Protein AF-W6YPH0-F1 (afdb_monomer_lite)

Radius of gyration: 10.93 Å; chains: 1; bounding box: 25×17×33 Å

Sequence (58 aa):
AIPRWNASGGCLTNWSGRCNAACKAEAAGHRCKGSISSSIDGAGCGLFKSNCNCSCEI

Organism: NCBI:txid930090

Secondary structure (DSSP, 8-state):
---EEEEEE--STTHHHHHHHHHHHHHTTTT--SEEEEEEESSS--SS-EEEEEEEE-

Structure (mmCIF, N/CA/C/O backbone):
data_AF-W6YPH0-F1
#
_entry.id   AF-W6YPH0-F1
#
loop_
_atom_site.group_PDB
_atom_site.id
_atom_site.type_symbol
_atom_site.label_atom_id
_atom_site.label_alt_id
_atom_site.label_comp_id
_atom_site.label_asym_id
_atom_site.label_entity_id
_atom_site.label_seq_id
_atom_site.pdbx_PDB_ins_code
_atom_site.Cartn_x
_atom_site.Cartn_y
_atom_site.Cartn_z
_atom_site.occupancy
_atom_site.B_iso_or_equiv
_atom_site.auth_seq_id
_atom_site.auth_comp_id
_atom_site.auth_asym_id
_atom_site.auth_atom_id
_atom_site.pdbx_PDB_model_num
ATOM 1 N N . ALA A 1 1 ? -2.091 -8.928 16.596 1.00 56.62 1 ALA A N 1
ATOM 2 C CA . ALA A 1 1 ? -1.347 -9.209 15.351 1.00 56.62 1 ALA A CA 1
ATOM 3 C C . ALA A 1 1 ? -1.318 -7.932 14.527 1.00 56.62 1 ALA A C 1
ATOM 5 O O . ALA A 1 1 ? -2.359 -7.298 14.432 1.00 56.62 1 ALA A O 1
ATOM 6 N N . ILE A 1 2 ? -0.158 -7.544 13.996 1.00 66.62 2 ILE A N 1
ATOM 7 C CA . ILE A 1 2 ? -0.024 -6.402 13.077 1.00 66.62 2 ILE A CA 1
ATOM 8 C C . ILE A 1 2 ? -0.680 -6.828 11.756 1.00 66.62 2 ILE A C 1
ATOM 10 O O . ILE A 1 2 ? -0.208 -7.805 11.165 1.00 66.62 2 ILE A O 1
ATOM 14 N N . PRO A 1 3 ? -1.773 -6.184 11.304 1.00 76.12 3 PRO A N 1
ATOM 15 C CA . PRO A 1 3 ? -2.342 -6.461 9.993 1.00 76.12 3 PRO A CA 1
ATOM 16 C C . PRO A 1 3 ? -1.280 -6.193 8.926 1.00 76.12 3 PRO A C 1
ATOM 18 O O . PRO A 1 3 ? -0.721 -5.097 8.870 1.00 76.12 3 PRO A O 1
ATOM 21 N N . ARG A 1 4 ? 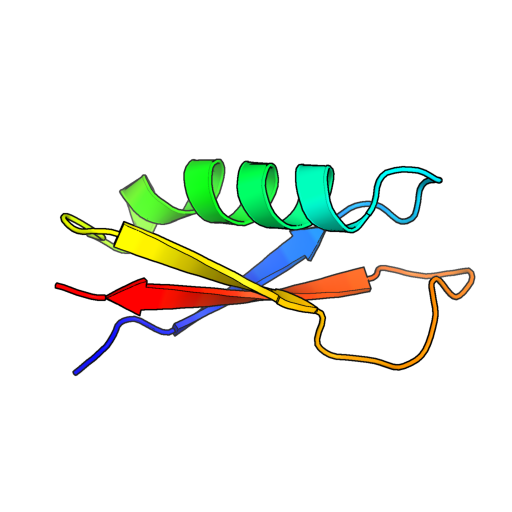-0.989 -7.205 8.108 1.00 82.81 4 ARG A N 1
ATOM 22 C CA . ARG A 1 4 ? -0.046 -7.127 6.991 1.00 82.81 4 ARG A CA 1
ATOM 23 C C . ARG A 1 4 ? -0.767 -7.494 5.708 1.00 82.81 4 ARG A C 1
ATOM 25 O O . ARG A 1 4 ? -1.500 -8.481 5.691 1.00 82.81 4 ARG A O 1
ATOM 32 N N . TRP A 1 5 ? -0.580 -6.705 4.661 1.00 82.88 5 TRP A N 1
ATOM 33 C CA . TRP A 1 5 ? -1.194 -6.953 3.360 1.00 82.88 5 TRP A CA 1
ATOM 34 C C . TRP A 1 5 ? -0.300 -6.458 2.230 1.00 82.88 5 TRP A C 1
ATOM 36 O O . TRP A 1 5 ? 0.561 -5.602 2.425 1.00 82.88 5 TRP A O 1
ATOM 46 N N . ASN A 1 6 ? -0.516 -6.994 1.032 1.00 79.69 6 ASN A N 1
ATOM 47 C CA . ASN A 1 6 ? 0.200 -6.566 -0.159 1.00 79.69 6 ASN A CA 1
ATOM 48 C C . ASN A 1 6 ? -0.682 -5.634 -0.988 1.00 79.69 6 ASN A C 1
ATOM 50 O O . ASN A 1 6 ? -1.761 -6.026 -1.425 1.00 79.69 6 ASN A O 1
ATOM 54 N N . ALA A 1 7 ? -0.203 -4.419 -1.245 1.00 74.62 7 ALA A N 1
ATOM 55 C CA . ALA A 1 7 ? -0.843 -3.488 -2.163 1.00 74.62 7 ALA A CA 1
ATOM 56 C C . ALA A 1 7 ? -0.092 -3.445 -3.500 1.00 74.62 7 ALA A C 1
ATOM 58 O O . ALA A 1 7 ? 1.134 -3.561 -3.558 1.00 74.62 7 ALA A O 1
ATOM 59 N N . SER A 1 8 ? -0.831 -3.258 -4.594 1.00 72.00 8 SER A N 1
ATOM 60 C CA . SER A 1 8 ? -0.235 -3.039 -5.916 1.00 72.00 8 SER A CA 1
ATOM 61 C C . SER A 1 8 ? 0.179 -1.571 -6.046 1.00 72.00 8 SER A C 1
ATOM 63 O O . SER A 1 8 ? -0.639 -0.719 -6.390 1.00 72.00 8 SER A O 1
ATOM 65 N N . GLY A 1 9 ? 1.444 -1.258 -5.768 1.00 64.81 9 GLY A N 1
ATOM 66 C CA . GLY A 1 9 ? 2.006 0.061 -6.054 1.00 64.81 9 GLY A CA 1
ATOM 67 C C . GLY A 1 9 ? 2.433 0.112 -7.508 1.00 64.81 9 GLY A C 1
ATOM 68 O O . GLY A 1 9 ? 3.249 -0.688 -7.950 1.00 64.81 9 GLY A O 1
ATOM 69 N N . GLY A 1 10 ? 1.868 1.024 -8.292 1.00 59.81 10 GLY A N 1
ATOM 70 C CA . GLY A 1 10 ? 2.306 1.201 -9.676 1.00 59.81 10 GLY A CA 1
ATOM 71 C C . GLY A 1 10 ? 3.806 1.513 -9.762 1.00 59.81 10 GLY A C 1
ATOM 72 O O . GLY A 1 10 ? 4.334 2.262 -8.939 1.00 59.81 10 GLY A O 1
ATOM 73 N N . CYS A 1 11 ? 4.463 0.965 -10.782 1.00 57.94 11 CYS A N 1
ATOM 74 C CA . CYS A 1 11 ? 5.880 1.167 -11.040 1.00 57.94 11 CYS A CA 1
ATOM 75 C C . CYS A 1 11 ? 6.111 2.495 -11.791 1.00 57.94 11 CYS A C 1
ATOM 77 O O . CYS A 1 11 ? 5.992 2.562 -13.011 1.00 57.94 11 CYS A O 1
ATOM 79 N N . LEU A 1 12 ? 6.366 3.579 -11.052 1.00 58.56 12 LEU A N 1
ATOM 80 C CA . LEU A 1 12 ? 6.712 4.910 -11.576 1.00 58.56 12 LEU A CA 1
ATOM 81 C C . LEU A 1 12 ? 7.794 5.548 -10.691 1.00 58.56 12 LEU A C 1
ATOM 83 O O . LEU A 1 12 ? 8.013 5.105 -9.566 1.00 58.56 12 LEU A O 1
ATOM 87 N N . THR A 1 13 ? 8.418 6.630 -11.166 1.00 59.16 13 THR A N 1
ATOM 88 C CA . THR A 1 13 ? 9.550 7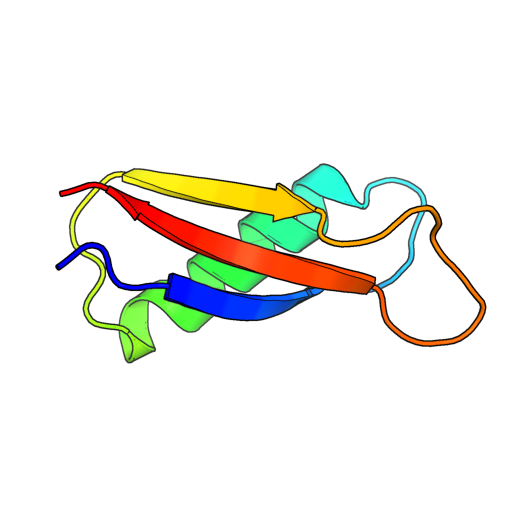.353 -10.541 1.00 59.16 13 THR A CA 1
ATOM 89 C C . THR A 1 13 ? 9.358 7.709 -9.059 1.00 59.16 13 THR A C 1
ATOM 91 O O . THR A 1 13 ? 10.335 7.908 -8.348 1.00 59.16 13 THR A O 1
ATOM 94 N N . ASN A 1 14 ? 8.113 7.763 -8.566 1.00 68.19 14 ASN A N 1
ATOM 95 C CA . ASN A 1 14 ? 7.784 8.004 -7.158 1.00 68.19 14 ASN A CA 1
ATOM 96 C C . ASN A 1 14 ? 7.135 6.774 -6.489 1.00 68.19 14 ASN A C 1
ATOM 98 O O . ASN A 1 14 ? 6.006 6.820 -5.988 1.00 68.19 14 ASN A O 1
ATOM 102 N N . TRP A 1 15 ? 7.848 5.648 -6.534 1.00 70.06 15 TRP A N 1
ATOM 103 C CA . TRP A 1 15 ? 7.391 4.345 -6.046 1.00 70.06 15 TRP A CA 1
ATOM 104 C C . TRP A 1 15 ? 7.032 4.363 -4.555 1.00 70.06 15 TRP A C 1
ATOM 106 O O . TRP A 1 15 ? 5.931 3.956 -4.186 1.00 70.06 15 TRP A O 1
ATOM 116 N N . SER A 1 16 ? 7.909 4.898 -3.702 1.00 70.12 16 SER A N 1
ATOM 117 C CA . SER A 1 16 ? 7.694 4.913 -2.247 1.00 70.12 16 SER A CA 1
ATOM 118 C C . SER A 1 16 ? 6.412 5.671 -1.859 1.00 70.12 16 SER A C 1
ATOM 120 O O . SER A 1 16 ? 5.592 5.178 -1.082 1.00 70.12 16 SER A O 1
ATOM 122 N N . GLY A 1 17 ? 6.154 6.817 -2.505 1.00 73.69 17 GLY A N 1
ATOM 123 C CA . GLY A 1 17 ? 4.916 7.580 -2.319 1.00 73.69 17 GLY A CA 1
ATOM 124 C C . GLY A 1 17 ? 3.663 6.832 -2.789 1.00 73.69 17 GLY A C 1
ATOM 125 O O . GLY A 1 17 ? 2.635 6.871 -2.111 1.00 73.69 17 GLY A O 1
ATOM 126 N N . ARG A 1 18 ? 3.740 6.103 -3.912 1.00 78.25 18 ARG A N 1
ATOM 127 C CA . ARG A 1 18 ? 2.620 5.291 -4.419 1.00 78.25 18 ARG A CA 1
ATOM 128 C C . ARG A 1 18 ? 2.349 4.053 -3.575 1.00 78.25 18 ARG A C 1
ATOM 130 O O . ARG A 1 18 ? 1.181 3.738 -3.375 1.00 78.25 18 ARG A O 1
ATOM 137 N N . CYS A 1 19 ? 3.379 3.387 -3.055 1.00 79.38 19 CYS A N 1
ATOM 138 C CA . CYS A 1 19 ? 3.189 2.292 -2.106 1.00 79.38 19 CYS A CA 1
ATOM 139 C C . CYS A 1 19 ?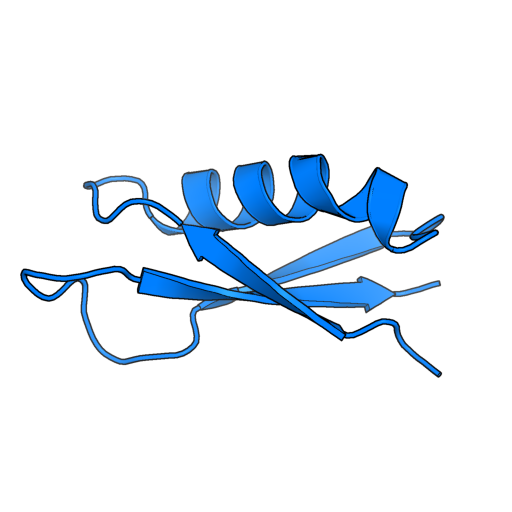 2.468 2.776 -0.855 1.00 79.38 19 CYS A C 1
ATOM 141 O O . CYS A 1 19 ? 1.468 2.181 -0.468 1.00 79.38 19 CYS A O 1
ATOM 143 N N . ASN A 1 20 ? 2.910 3.890 -0.273 1.00 79.94 20 ASN A N 1
ATOM 144 C CA . ASN A 1 20 ? 2.250 4.458 0.896 1.00 79.94 20 ASN A CA 1
ATOM 145 C C . ASN A 1 20 ? 0.789 4.839 0.602 1.00 79.94 20 ASN A C 1
ATOM 147 O O . ASN A 1 20 ? -0.101 4.551 1.397 1.00 79.94 20 ASN A O 1
ATOM 151 N N . ALA A 1 21 ? 0.518 5.435 -0.563 1.00 81.69 21 ALA A N 1
ATOM 152 C CA . ALA A 1 21 ? -0.842 5.766 -0.985 1.00 81.69 21 ALA A CA 1
ATOM 153 C C . ALA A 1 21 ? -1.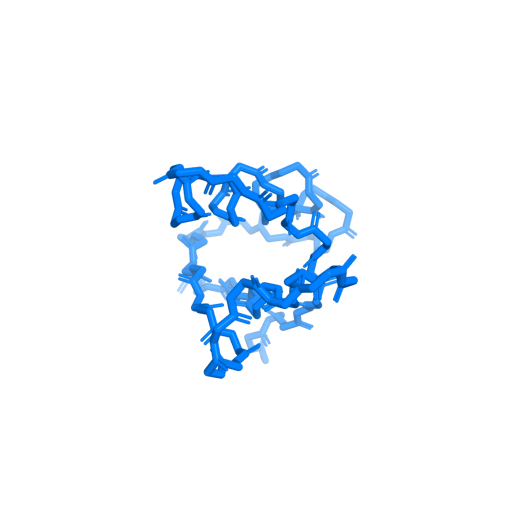722 4.518 -1.175 1.00 81.69 21 ALA A C 1
ATOM 155 O O . ALA A 1 21 ? -2.857 4.502 -0.708 1.00 81.69 21 ALA A O 1
ATOM 156 N N . ALA A 1 22 ? -1.198 3.463 -1.805 1.00 83.31 22 ALA A N 1
ATOM 157 C CA . ALA A 1 22 ? -1.912 2.203 -1.994 1.00 83.31 22 ALA A CA 1
ATOM 158 C C . ALA A 1 22 ? -2.176 1.500 -0.652 1.00 83.31 22 ALA A C 1
ATOM 160 O O . ALA A 1 22 ? -3.290 1.054 -0.395 1.00 83.31 22 ALA A O 1
ATOM 161 N N . CYS A 1 23 ? -1.192 1.485 0.251 1.00 82.94 23 CYS A N 1
ATOM 162 C CA . CYS A 1 23 ? -1.381 0.987 1.609 1.00 82.94 23 CYS A CA 1
ATOM 163 C C . CYS A 1 23 ? -2.464 1.779 2.350 1.00 82.94 23 CYS A C 1
ATOM 165 O O . CYS A 1 23 ? -3.339 1.178 2.960 1.00 82.94 23 CYS A O 1
ATOM 167 N N . LYS A 1 24 ? -2.463 3.114 2.260 1.00 83.12 24 LYS A N 1
ATOM 168 C CA . LYS A 1 24 ? -3.505 3.963 2.861 1.00 83.12 24 LYS A CA 1
ATOM 169 C C . LYS A 1 24 ? -4.894 3.737 2.270 1.00 83.12 24 LYS A C 1
ATOM 171 O O . LYS A 1 24 ? -5.859 3.768 3.025 1.00 83.12 24 LYS A O 1
ATOM 176 N N . ALA A 1 25 ? -4.998 3.497 0.966 1.00 83.94 25 ALA A N 1
ATOM 177 C CA . ALA A 1 25 ? -6.273 3.199 0.315 1.00 83.94 25 ALA A CA 1
ATOM 178 C C . ALA A 1 25 ? -6.874 1.876 0.823 1.00 83.94 25 ALA A C 1
ATOM 180 O O . ALA A 1 25 ? -8.047 1.825 1.183 1.00 83.94 25 ALA A O 1
ATOM 181 N N . GLU A 1 26 ? -6.049 0.834 0.941 1.00 83.12 26 GLU A N 1
ATOM 182 C CA . GLU A 1 26 ? -6.482 -0.501 1.378 1.00 83.12 26 GLU A CA 1
ATOM 183 C C . GLU A 1 26 ? -6.627 -0.615 2.910 1.00 83.12 26 GLU A C 1
ATOM 185 O O . GLU A 1 26 ? -7.332 -1.487 3.421 1.00 83.12 26 GLU A O 1
ATOM 190 N N . ALA A 1 27 ? -5.998 0.283 3.676 1.00 82.31 27 ALA A N 1
ATOM 191 C CA . ALA A 1 27 ? -5.987 0.258 5.141 1.00 82.31 27 ALA A CA 1
ATOM 192 C C . ALA A 1 27 ? -7.388 0.250 5.773 1.00 82.31 27 ALA A C 1
ATOM 194 O O . ALA A 1 27 ? -7.597 -0.404 6.801 1.00 82.31 27 ALA A O 1
ATOM 195 N N . ALA A 1 28 ? -8.351 0.932 5.146 1.00 78.81 28 ALA A N 1
ATOM 196 C CA . ALA A 1 28 ? -9.744 0.937 5.583 1.00 78.81 28 ALA A CA 1
ATOM 197 C C . ALA A 1 28 ? -10.379 -0.466 5.500 1.00 78.81 28 ALA A C 1
ATOM 199 O O . ALA A 1 28 ? -11.097 -0.871 6.415 1.00 78.81 28 ALA A O 1
ATOM 200 N N . GLY A 1 29 ? -10.057 -1.238 4.456 1.00 81.19 29 GLY A N 1
ATOM 201 C CA . GLY A 1 29 ? -10.504 -2.625 4.290 1.00 81.19 29 GLY A CA 1
ATOM 202 C C . GLY A 1 29 ? -9.848 -3.594 5.279 1.00 81.19 29 GLY A C 1
ATOM 203 O O . GLY A 1 29 ? -10.465 -4.572 5.695 1.00 81.19 29 GLY A O 1
ATOM 204 N N . HIS A 1 30 ? -8.633 -3.282 5.737 1.00 79.94 30 HIS A N 1
ATOM 205 C CA . HIS A 1 30 ? -7.862 -4.108 6.673 1.00 79.94 30 HIS A CA 1
ATOM 206 C C . HIS A 1 30 ? -8.028 -3.723 8.154 1.00 79.94 30 HIS A C 1
ATOM 208 O O . HIS A 1 30 ? -7.291 -4.225 9.005 1.00 79.94 30 HIS A O 1
ATOM 214 N N . ARG A 1 31 ? -9.006 -2.862 8.489 1.00 77.88 31 ARG A N 1
ATOM 215 C CA . ARG A 1 31 ? -9.268 -2.367 9.861 1.00 77.88 31 ARG A CA 1
ATOM 216 C C . ARG A 1 31 ? -8.029 -1.760 10.532 1.00 77.88 31 ARG A C 1
ATOM 218 O O . ARG A 1 31 ? -7.883 -1.829 11.754 1.00 77.88 31 ARG A O 1
ATOM 225 N N . CYS A 1 32 ? -7.145 -1.154 9.747 1.00 77.69 32 CYS A N 1
ATOM 226 C CA . CYS A 1 32 ? -5.990 -0.465 10.290 1.00 77.69 32 CYS A CA 1
ATOM 227 C C . CYS A 1 32 ? -6.423 0.843 10.963 1.00 77.69 32 CYS A C 1
ATOM 229 O O . CYS A 1 32 ? -7.030 1.696 10.318 1.00 77.69 32 CYS A O 1
ATOM 231 N N . LYS A 1 33 ? -6.132 0.994 12.260 1.00 72.44 33 LYS A N 1
ATOM 232 C CA . LYS A 1 33 ? -6.478 2.192 13.048 1.00 72.44 33 LYS A CA 1
ATOM 233 C C . LYS A 1 33 ? -5.273 3.021 13.503 1.00 72.44 33 LYS A C 1
ATOM 235 O O . LYS A 1 33 ? -5.486 4.093 14.059 1.00 72.44 33 LYS A O 1
ATOM 240 N N . GLY A 1 34 ? -4.054 2.531 13.293 1.00 74.94 34 GLY A N 1
ATOM 241 C CA . GLY A 1 34 ? -2.828 3.206 13.712 1.00 74.94 34 GLY A CA 1
ATOM 242 C C . GLY A 1 34 ? -1.966 3.655 12.534 1.00 74.94 34 GLY A C 1
ATOM 243 O O . GLY A 1 34 ? -2.469 3.969 11.451 1.00 74.94 34 GLY A O 1
ATOM 244 N N . SER A 1 35 ? -0.657 3.713 12.756 1.00 80.19 35 SER A N 1
ATOM 245 C CA . SER A 1 35 ? 0.311 4.1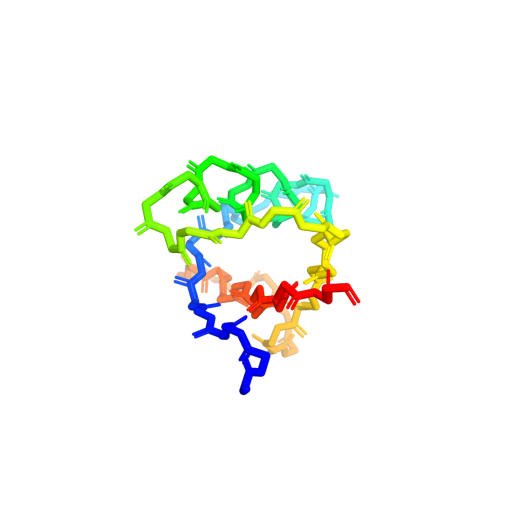44 11.751 1.00 80.19 35 SER A CA 1
ATOM 246 C C . SER A 1 35 ? 0.496 3.077 10.676 1.00 80.19 35 SER A C 1
ATOM 248 O O . SER A 1 35 ? 0.763 1.910 10.954 1.00 80.19 35 SER A O 1
ATOM 250 N N . ILE A 1 36 ? 0.371 3.488 9.416 1.00 81.25 36 ILE A N 1
ATOM 251 C CA . ILE A 1 36 ? 0.617 2.611 8.271 1.00 81.25 36 ILE A CA 1
ATOM 252 C C . ILE A 1 36 ? 2.083 2.738 7.889 1.00 81.25 36 ILE A C 1
ATOM 254 O O . ILE A 1 36 ? 2.531 3.809 7.478 1.00 81.25 36 ILE A O 1
ATOM 258 N N . SER A 1 37 ? 2.804 1.629 7.996 1.00 82.56 37 SER A N 1
ATOM 259 C CA . SER A 1 37 ? 4.161 1.485 7.497 1.00 82.56 37 SER A CA 1
ATOM 260 C C . SER A 1 37 ? 4.119 0.748 6.163 1.00 82.56 37 SER A C 1
ATOM 262 O O . SER A 1 37 ? 3.558 -0.343 6.047 1.00 82.56 37 SER A O 1
ATOM 264 N N . SER A 1 38 ? 4.678 1.362 5.126 1.00 74.94 38 SER A N 1
ATOM 265 C CA . SER A 1 38 ? 4.759 0.779 3.790 1.00 74.94 38 SER A CA 1
ATOM 266 C C . SER A 1 38 ? 6.211 0.474 3.467 1.00 74.94 38 SER A C 1
ATOM 268 O O . SER A 1 38 ? 7.027 1.388 3.354 1.00 74.94 38 SER A O 1
ATOM 270 N N . SER A 1 39 ? 6.523 -0.803 3.298 1.00 74.00 39 SER A N 1
ATOM 271 C CA . SER A 1 39 ? 7.816 -1.274 2.822 1.00 74.00 39 SER A CA 1
ATOM 272 C C . SER A 1 39 ? 7.681 -1.766 1.392 1.00 74.00 39 SER A C 1
ATOM 274 O O . SER A 1 39 ? 6.663 -2.324 0.987 1.00 74.00 39 SER A O 1
ATOM 276 N N . ILE A 1 40 ? 8.719 -1.542 0.607 1.00 70.69 40 ILE A N 1
ATOM 277 C CA . ILE A 1 40 ? 8.800 -2.072 -0.743 1.00 70.69 40 ILE A CA 1
ATOM 278 C C . ILE A 1 40 ? 9.341 -3.496 -0.642 1.00 70.69 40 ILE A C 1
ATOM 280 O O . ILE A 1 40 ? 10.430 -3.697 -0.110 1.00 70.69 40 ILE A O 1
ATOM 284 N N . ASP A 1 41 ? 8.577 -4.469 -1.134 1.00 63.75 41 ASP A N 1
ATOM 285 C CA . ASP A 1 41 ? 9.012 -5.861 -1.198 1.00 63.75 41 ASP A CA 1
ATOM 286 C C . ASP A 1 41 ? 9.432 -6.163 -2.639 1.00 63.75 41 ASP A C 1
ATOM 288 O O . ASP A 1 41 ? 8.601 -6.245 -3.545 1.00 63.75 41 ASP A O 1
ATOM 292 N N . GLY A 1 42 ? 10.747 -6.220 -2.862 1.00 57.31 42 GLY A N 1
ATOM 293 C CA . GLY A 1 42 ? 11.342 -6.518 -4.164 1.00 57.31 42 GLY A CA 1
ATOM 294 C C . GLY A 1 42 ? 12.416 -5.526 -4.613 1.00 57.31 42 GLY A C 1
ATOM 295 O O . GLY A 1 42 ? 12.333 -4.316 -4.399 1.00 57.31 42 GLY A O 1
ATOM 296 N N . ALA A 1 43 ? 13.437 -6.063 -5.280 1.00 47.59 43 ALA A N 1
ATOM 297 C CA . ALA A 1 43 ? 14.498 -5.297 -5.915 1.00 47.59 43 ALA A CA 1
ATOM 298 C C . ALA A 1 43 ? 14.069 -4.920 -7.337 1.00 47.59 43 ALA A C 1
ATOM 300 O O . ALA A 1 43 ? 14.255 -5.679 -8.283 1.00 47.59 43 ALA A O 1
ATOM 301 N N . GLY A 1 44 ? 13.497 -3.731 -7.490 1.00 51.56 44 GLY A N 1
ATOM 302 C CA . GLY A 1 44 ? 13.361 -3.114 -8.802 1.00 51.56 44 GLY A CA 1
ATOM 303 C C . GLY A 1 44 ? 11.939 -3.038 -9.334 1.00 51.56 44 GLY A C 1
ATOM 304 O O . GLY A 1 44 ? 11.127 -3.957 -9.274 1.00 51.56 44 GLY A O 1
ATOM 305 N N . CYS A 1 45 ? 11.682 -1.872 -9.901 1.00 50.94 45 CYS A N 1
ATOM 306 C CA . CYS A 1 45 ? 10.509 -1.530 -10.670 1.00 50.94 45 CYS A CA 1
ATOM 307 C C . CYS A 1 45 ? 10.614 -2.230 -12.042 1.00 50.94 45 CYS A C 1
ATOM 309 O O . CYS A 1 45 ? 10.977 -1.619 -13.045 1.00 50.94 45 CYS A O 1
ATOM 311 N N . GLY A 1 46 ? 10.436 -3.553 -12.064 1.00 54.44 46 GLY A N 1
ATOM 312 C CA . GLY A 1 46 ? 10.391 -4.330 -13.300 1.00 54.44 46 GLY A CA 1
ATOM 313 C C . GLY A 1 46 ? 9.115 -4.040 -14.093 1.00 54.44 46 GLY A C 1
ATOM 314 O O . GLY A 1 46 ? 8.143 -3.515 -13.551 1.00 54.44 46 GLY A O 1
ATOM 315 N N . LEU A 1 47 ? 9.103 -4.432 -15.371 1.00 48.88 47 LEU A N 1
ATOM 316 C CA . LEU A 1 47 ? 8.002 -4.265 -16.341 1.00 48.88 47 LEU A CA 1
ATOM 317 C C . LEU A 1 47 ? 6.601 -4.704 -15.855 1.00 48.88 47 LEU A C 1
ATOM 319 O O . LEU A 1 47 ? 5.610 -4.393 -16.510 1.00 48.88 47 LEU A O 1
ATOM 323 N N . PHE A 1 48 ? 6.490 -5.395 -14.721 1.00 49.78 48 PHE A N 1
ATOM 324 C CA . PHE A 1 48 ? 5.234 -5.862 -14.153 1.00 49.78 48 PHE A CA 1
ATOM 325 C C . PHE A 1 48 ? 5.238 -5.695 -12.631 1.00 49.78 48 PHE A C 1
ATOM 327 O O . PHE A 1 48 ? 5.985 -6.378 -11.947 1.00 49.78 48 PHE A O 1
ATOM 334 N N . LYS A 1 49 ? 4.366 -4.800 -12.141 1.00 53.91 49 LYS A N 1
ATOM 335 C CA . LYS A 1 49 ? 3.889 -4.642 -10.751 1.00 53.91 49 LYS A CA 1
ATOM 336 C C . LYS A 1 49 ? 4.942 -4.675 -9.634 1.00 53.91 49 LYS A C 1
ATOM 338 O O . LYS A 1 49 ? 5.495 -5.708 -9.283 1.00 53.91 49 LYS A O 1
ATOM 343 N N . SER A 1 50 ? 5.065 -3.552 -8.937 1.00 60.31 50 SER A N 1
ATOM 344 C CA . SER A 1 50 ? 5.732 -3.523 -7.644 1.00 60.31 50 SER A CA 1
ATOM 345 C C . SER A 1 50 ? 4.783 -3.988 -6.535 1.00 60.31 50 SER A C 1
ATOM 347 O O . SER A 1 50 ? 3.691 -3.432 -6.363 1.00 60.31 50 SER A O 1
ATOM 349 N N . ASN A 1 51 ? 5.212 -4.979 -5.753 1.00 71.75 51 ASN A N 1
ATOM 350 C CA . ASN A 1 51 ? 4.500 -5.398 -4.552 1.00 71.75 51 ASN A CA 1
ATOM 351 C C . ASN A 1 51 ? 4.890 -4.478 -3.388 1.00 71.75 51 ASN A C 1
ATOM 353 O O . ASN A 1 51 ? 6.051 -4.370 -3.001 1.00 71.75 51 ASN A O 1
ATOM 357 N N . CYS A 1 52 ? 3.904 -3.789 -2.823 1.00 78.56 52 CYS A N 1
ATOM 358 C CA . CYS A 1 52 ? 4.079 -3.001 -1.611 1.00 78.56 52 CYS A CA 1
ATOM 359 C C . CYS A 1 52 ? 3.656 -3.849 -0.427 1.00 78.56 52 CYS A C 1
ATOM 361 O O . CYS A 1 52 ? 2.518 -4.310 -0.384 1.00 78.56 52 CYS A O 1
ATOM 363 N N . ASN A 1 53 ? 4.548 -4.046 0.531 1.00 82.00 53 ASN A N 1
ATOM 364 C CA . ASN A 1 53 ? 4.226 -4.686 1.791 1.00 82.00 53 ASN A CA 1
ATOM 365 C C . ASN A 1 53 ? 3.749 -3.620 2.780 1.00 82.00 53 ASN A C 1
ATOM 367 O O . ASN A 1 53 ? 4.510 -2.765 3.233 1.00 82.00 53 ASN A O 1
ATOM 371 N N . CYS A 1 54 ? 2.462 -3.653 3.078 1.00 84.44 54 CYS A N 1
ATOM 372 C CA . CYS A 1 54 ? 1.805 -2.745 3.994 1.00 84.44 54 CYS A CA 1
ATOM 373 C C . CYS A 1 54 ? 1.691 -3.414 5.358 1.00 84.44 54 CYS A C 1
ATOM 375 O O . CYS A 1 54 ? 1.278 -4.567 5.466 1.00 84.44 54 CYS A O 1
ATOM 3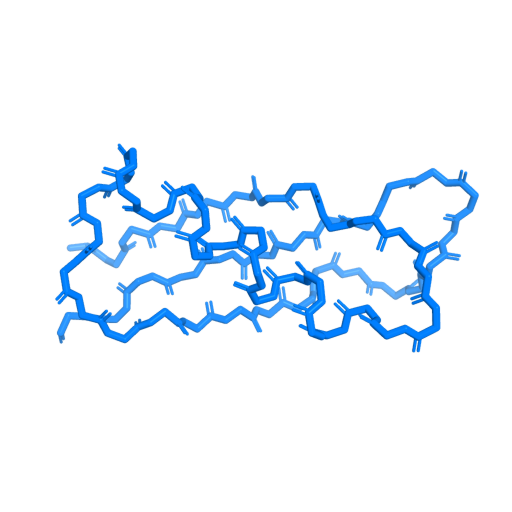77 N N . SER A 1 55 ? 2.039 -2.682 6.406 1.00 86.06 55 SER A N 1
ATOM 378 C CA . SER A 1 55 ? 1.906 -3.108 7.794 1.00 86.06 55 SER A CA 1
ATOM 379 C C . SER A 1 55 ? 1.170 -2.023 8.570 1.00 86.06 55 SER A C 1
ATOM 381 O O . SER A 1 55 ? 1.478 -0.843 8.427 1.00 86.06 55 SER A O 1
ATOM 383 N N . CYS A 1 56 ? 0.196 -2.410 9.385 1.00 83.25 56 CYS A N 1
ATOM 384 C CA . CYS A 1 56 ? -0.494 -1.488 10.277 1.00 83.25 56 CYS A CA 1
ATOM 385 C C . CYS A 1 56 ? 0.012 -1.643 11.708 1.00 83.25 56 CYS A C 1
ATOM 387 O O . CYS A 1 56 ? -0.294 -2.630 12.379 1.00 83.25 56 CYS A O 1
ATOM 389 N N . GLU A 1 57 ? 0.778 -0.668 12.171 1.00 76.50 57 GLU A N 1
ATOM 390 C CA . GLU A 1 57 ? 1.212 -0.570 13.559 1.00 76.50 57 GLU A CA 1
ATOM 391 C C . GLU A 1 57 ? 0.079 0.073 14.370 1.00 76.50 57 GLU A C 1
ATOM 393 O O . GLU A 1 57 ? -0.488 1.078 13.946 1.00 76.50 57 GLU A O 1
ATOM 398 N N . ILE A 1 58 ? -0.313 -0.558 15.482 1.00 63.91 58 ILE A N 1
ATOM 399 C CA . ILE A 1 58 ? -1.393 -0.099 16.375 1.00 63.91 58 ILE A CA 1
ATOM 400 C C . ILE A 1 58 ? -0.785 0.772 17.466 1.00 63.91 58 ILE A C 1
ATOM 402 O O . ILE A 1 58 ? 0.219 0.311 18.054 1.00 63.91 58 ILE A O 1
#

pLDDT: mean 71.78, std 11.1, range [47.59, 86.06]

Foldseek 3Di:
DWQKDKFFQQLDPPRVVSQQVRLVVCCVVSVQDADKDWDWDDDDSPPDTTIIIITRDD